Protein AF-C4XJ34-F1 (afdb_monomer_lite)

Sequence (68 aa):
MTKPVLAIRLHADQRERRFLLAAAAVLRRAGQNTQARELLRRGHGVTCWRSLALLVAEYVDLDITIRG

pLDDT: mean 85.59, std 11.1, range [52.75, 96.81]

Organism: Solidesulfovibrio magneticus (strain ATCC 700980 / DSM 13731 / RS-1) (NCBI:txid573370)

Secondary structure (DSSP, 8-state):
-PPPEEEEEE-SS--HHHHHHHHHHHHHHTT-HHHHHHHHHHHTT---HHHHHHHHHTTSEEEEEE--

Radius of gyration: 11.33 Å; chains: 1; bounding box: 21×18×34 Å

Structure (mmCIF, N/CA/C/O backbone):
data_AF-C4XJ34-F1
#
_entry.id   AF-C4XJ34-F1
#
loop_
_atom_site.group_PDB
_atom_site.id
_atom_site.type_symbol
_atom_site.label_atom_id
_atom_site.label_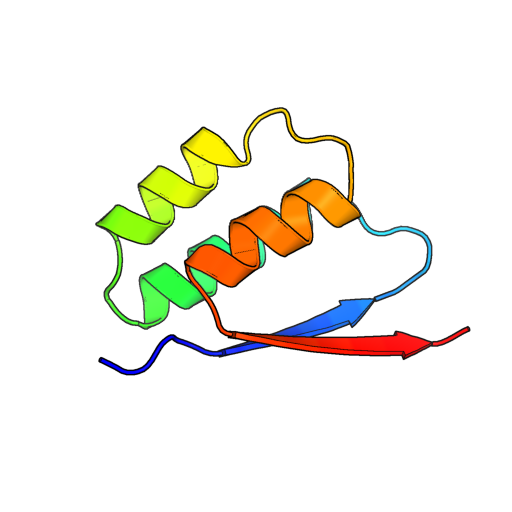alt_id
_atom_site.label_comp_id
_atom_site.label_asym_id
_atom_site.label_entity_id
_atom_site.label_seq_id
_atom_site.pdbx_PDB_ins_code
_atom_site.Cartn_x
_atom_site.Cartn_y
_atom_site.Cartn_z
_atom_site.occupancy
_atom_site.B_iso_or_equiv
_atom_site.auth_seq_id
_atom_site.auth_comp_id
_atom_site.auth_asym_id
_atom_site.auth_atom_id
_atom_site.pdbx_PDB_model_num
ATOM 1 N N . MET A 1 1 ? -3.130 -10.426 13.925 1.00 55.34 1 MET A N 1
ATOM 2 C CA . MET A 1 1 ? -3.764 -9.249 13.288 1.00 55.34 1 MET A CA 1
ATOM 3 C C . MET A 1 1 ? -3.840 -9.510 11.795 1.00 55.34 1 MET A C 1
ATOM 5 O O . MET A 1 1 ? -2.832 -9.915 11.234 1.00 55.34 1 MET A O 1
ATOM 9 N N . THR A 1 2 ? -5.007 -9.351 11.175 1.00 77.31 2 THR A N 1
ATOM 10 C CA . THR A 1 2 ? -5.199 -9.507 9.724 1.00 77.31 2 THR A CA 1
ATOM 11 C C . THR A 1 2 ? -4.757 -8.235 8.995 1.00 77.31 2 THR A C 1
ATOM 13 O O . THR A 1 2 ? -5.093 -7.128 9.422 1.00 77.31 2 THR A O 1
ATOM 16 N N . LYS A 1 3 ? -3.967 -8.375 7.923 1.00 83.88 3 LYS A N 1
ATOM 17 C CA . LYS A 1 3 ? -3.605 -7.248 7.055 1.00 83.88 3 LYS A CA 1
ATOM 18 C C . LYS A 1 3 ? -4.785 -6.917 6.132 1.00 83.88 3 LYS A C 1
ATOM 20 O O . LYS A 1 3 ? -5.536 -7.817 5.758 1.00 83.88 3 LYS A O 1
ATOM 25 N N . PRO A 1 4 ? -4.996 -5.641 5.776 1.00 86.12 4 PRO A N 1
ATOM 26 C CA . PRO A 1 4 ? -6.010 -5.297 4.795 1.00 86.12 4 PRO A CA 1
ATOM 27 C C . PRO A 1 4 ? -5.556 -5.699 3.384 1.00 86.12 4 PRO A C 1
ATOM 29 O O . PRO A 1 4 ? -4.370 -5.632 3.063 1.00 86.12 4 PRO A O 1
ATOM 32 N N . VAL A 1 5 ? -6.508 -6.107 2.543 1.00 87.12 5 VAL A N 1
ATOM 33 C CA . VAL A 1 5 ? -6.240 -6.583 1.178 1.00 87.12 5 VAL A CA 1
ATOM 34 C C . VAL A 1 5 ? -6.373 -5.435 0.180 1.00 87.12 5 VAL A C 1
ATOM 36 O O . VAL A 1 5 ? -7.355 -4.688 0.193 1.00 87.12 5 VAL A O 1
ATOM 39 N N . LEU A 1 6 ? -5.399 -5.318 -0.717 1.00 83.06 6 LEU A N 1
ATOM 40 C CA . LEU A 1 6 ? -5.419 -4.431 -1.869 1.00 83.06 6 LEU A CA 1
ATOM 41 C C . LEU A 1 6 ? -5.433 -5.278 -3.152 1.00 83.06 6 LEU A C 1
ATOM 43 O O . LEU A 1 6 ? -4.419 -5.857 -3.539 1.00 83.06 6 LEU A O 1
ATOM 47 N N . ALA A 1 7 ? -6.579 -5.294 -3.833 1.00 82.75 7 ALA A N 1
ATOM 48 C CA . ALA A 1 7 ? -6.717 -5.894 -5.156 1.00 82.75 7 ALA A CA 1
ATOM 49 C C . ALA A 1 7 ? -6.403 -4.859 -6.245 1.00 82.75 7 ALA A C 1
ATOM 51 O O . ALA A 1 7 ? -7.051 -3.808 -6.321 1.00 82.75 7 ALA A O 1
ATOM 52 N N . ILE A 1 8 ? -5.421 -5.149 -7.100 1.00 76.94 8 ILE A N 1
ATOM 53 C CA . ILE A 1 8 ? -5.027 -4.284 -8.219 1.00 76.94 8 ILE A CA 1
ATOM 54 C C . ILE A 1 8 ? -4.928 -5.061 -9.523 1.00 76.94 8 ILE A C 1
ATOM 56 O O . ILE A 1 8 ? -4.469 -6.201 -9.589 1.00 76.94 8 ILE A O 1
ATOM 60 N N . ARG A 1 9 ? -5.308 -4.382 -10.604 1.00 74.25 9 ARG A N 1
ATOM 61 C CA . ARG A 1 9 ? -5.054 -4.843 -11.967 1.00 74.25 9 ARG A CA 1
ATOM 62 C C . ARG A 1 9 ? -3.859 -4.088 -12.520 1.00 74.25 9 ARG A C 1
ATOM 64 O O . ARG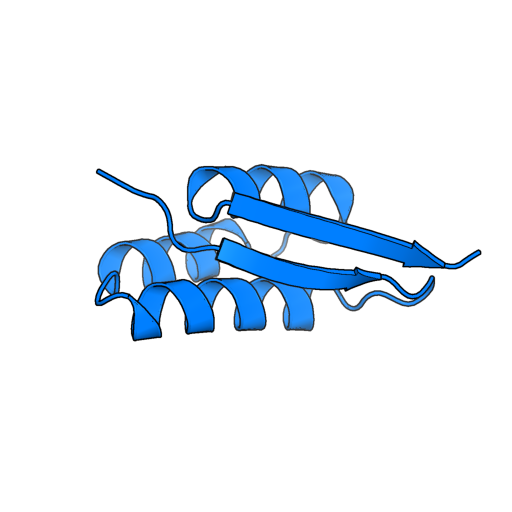 A 1 9 ? -3.881 -2.855 -12.561 1.00 74.25 9 ARG A O 1
ATOM 71 N N . LEU A 1 10 ? -2.828 -4.831 -12.914 1.00 66.25 10 LEU A N 1
ATOM 72 C CA . LEU A 1 10 ? -1.636 -4.266 -13.530 1.00 66.25 10 LEU A CA 1
ATOM 73 C C . LEU A 1 10 ? -1.834 -4.131 -15.036 1.00 66.25 10 LEU A C 1
ATOM 75 O O . LEU A 1 10 ? -2.195 -5.089 -15.712 1.00 66.25 10 LEU A O 1
ATOM 79 N N . HIS A 1 11 ? -1.584 -2.926 -15.539 1.00 62.91 11 HIS A N 1
ATOM 80 C CA . HIS A 1 11 ? -1.380 -2.652 -16.960 1.00 62.91 11 HIS A CA 1
ATOM 81 C C . HIS A 1 11 ? 0.111 -2.359 -17.155 1.00 62.91 11 HIS A C 1
ATOM 83 O O . HIS A 1 11 ? 0.767 -1.965 -16.198 1.00 62.91 11 HIS A O 1
ATOM 89 N N . ALA A 1 12 ? 0.664 -2.521 -18.355 1.00 58.44 12 ALA A N 1
ATOM 90 C CA . ALA A 1 12 ? 2.102 -2.324 -18.594 1.00 58.44 12 ALA A CA 1
ATOM 91 C C . ALA A 1 12 ? 2.631 -0.918 -18.212 1.00 58.44 12 ALA A C 1
ATOM 93 O O . ALA A 1 12 ? 3.825 -0.750 -18.001 1.00 58.44 12 ALA A O 1
ATOM 94 N N . ASP A 1 13 ? 1.741 0.069 -18.062 1.00 58.81 13 ASP A N 1
ATOM 95 C CA . ASP A 1 13 ? 2.064 1.485 -17.846 1.00 58.81 13 ASP A CA 1
ATOM 96 C C . ASP A 1 13 ? 1.737 1.960 -16.406 1.00 58.81 13 ASP A C 1
ATOM 98 O O . ASP A 1 13 ? 0.992 2.919 -16.152 1.00 58.81 13 ASP A O 1
ATOM 102 N N . GLN A 1 14 ? 2.200 1.195 -15.413 1.00 63.41 14 GLN A N 1
ATOM 103 C CA . GLN A 1 14 ? 1.826 1.372 -14.006 1.00 63.41 14 GLN A CA 1
ATOM 104 C C . GLN A 1 14 ? 2.598 2.496 -13.317 1.00 63.41 14 GLN A C 1
ATOM 106 O O . GLN A 1 14 ? 3.687 2.308 -12.796 1.00 63.41 14 GLN A O 1
ATOM 111 N N . ARG A 1 15 ? 1.944 3.659 -13.223 1.00 75.31 15 ARG A N 1
ATOM 112 C CA . ARG A 1 15 ? 2.392 4.819 -12.438 1.00 75.31 15 ARG A CA 1
ATOM 113 C C . ARG A 1 15 ? 2.501 4.459 -10.950 1.00 75.31 15 ARG A C 1
ATOM 115 O O . ARG A 1 15 ? 1.490 4.462 -10.241 1.00 75.31 15 ARG A O 1
ATOM 122 N N . GLU A 1 16 ? 3.719 4.246 -10.466 1.00 83.62 16 GLU A N 1
ATOM 123 C CA . GLU A 1 16 ? 4.123 3.891 -9.095 1.00 83.62 16 GLU A CA 1
ATOM 124 C C . GLU A 1 16 ? 3.360 4.707 -8.044 1.00 83.62 16 GLU A C 1
ATOM 126 O O . GLU A 1 16 ? 2.801 4.183 -7.078 1.00 83.62 16 GLU A O 1
ATOM 131 N N . ARG A 1 17 ? 3.231 6.014 -8.291 1.00 83.62 17 ARG A N 1
ATOM 132 C CA . ARG A 1 17 ? 2.520 6.943 -7.407 1.00 83.62 17 ARG A CA 1
ATOM 133 C C . ARG A 1 17 ? 1.052 6.567 -7.185 1.00 83.62 17 ARG A C 1
ATOM 135 O O . ARG A 1 17 ? 0.549 6.746 -6.080 1.00 83.62 17 ARG A O 1
ATOM 142 N N . ARG A 1 18 ? 0.342 6.070 -8.204 1.00 85.50 18 ARG A N 1
ATOM 143 C CA . ARG A 1 18 ? -1.073 5.673 -8.064 1.00 85.50 18 ARG A CA 1
ATOM 144 C C . ARG A 1 18 ? -1.214 4.439 -7.185 1.00 85.50 18 ARG A C 1
ATOM 146 O O . ARG A 1 18 ? -2.101 4.406 -6.338 1.00 85.50 18 ARG A O 1
ATOM 153 N N . PHE A 1 19 ? -0.325 3.469 -7.354 1.00 87.44 19 PHE A N 1
ATOM 154 C CA . PHE A 1 19 ? -0.311 2.262 -6.538 1.00 87.44 19 PHE A CA 1
ATOM 155 C C . PHE A 1 19 ? -0.003 2.567 -5.070 1.00 87.44 19 PHE A C 1
ATOM 157 O O . PHE A 1 19 ? -0.751 2.140 -4.189 1.00 87.44 19 PHE A O 1
ATOM 164 N N . LEU A 1 20 ? 1.002 3.407 -4.807 1.00 90.56 20 LEU A N 1
ATOM 165 C CA . LEU A 1 20 ? 1.324 3.858 -3.453 1.00 90.56 20 LEU A CA 1
ATOM 166 C C . LEU A 1 20 ? 0.129 4.550 -2.770 1.00 90.56 20 LEU A C 1
ATOM 168 O O . LEU A 1 20 ? -0.177 4.281 -1.607 1.00 90.56 20 LEU A O 1
ATOM 172 N N . LEU A 1 21 ? -0.580 5.423 -3.495 1.00 90.94 21 LEU A N 1
ATOM 173 C CA . LEU A 1 21 ? -1.769 6.104 -2.974 1.00 90.94 21 LEU A CA 1
ATOM 174 C C . LEU A 1 21 ? -2.934 5.137 -2.715 1.00 90.94 21 LEU A C 1
ATOM 176 O O . LEU A 1 21 ? -3.629 5.287 -1.709 1.00 90.94 21 LEU A O 1
ATOM 180 N N . ALA A 1 22 ? -3.138 4.144 -3.585 1.00 90.62 22 ALA A N 1
ATOM 181 C CA . ALA A 1 22 ? -4.173 3.128 -3.407 1.00 90.62 22 ALA A CA 1
ATOM 182 C C . ALA A 1 22 ? -3.923 2.281 -2.148 1.00 90.62 22 ALA A C 1
ATOM 184 O O . ALA A 1 22 ? -4.831 2.103 -1.336 1.00 90.62 22 ALA A O 1
ATOM 185 N N . ALA A 1 23 ? -2.681 1.845 -1.931 1.00 92.06 23 ALA A N 1
ATOM 186 C CA . ALA A 1 23 ? -2.291 1.116 -0.728 1.00 92.06 23 ALA A CA 1
ATOM 187 C C . ALA A 1 23 ? -2.497 1.940 0.551 1.00 92.06 23 ALA A C 1
ATOM 189 O O . ALA A 1 23 ? -3.095 1.465 1.518 1.00 92.06 23 ALA A O 1
ATOM 190 N N . ALA A 1 24 ? -2.096 3.214 0.541 1.00 94.06 24 ALA A N 1
ATOM 191 C CA . ALA A 1 24 ? -2.328 4.108 1.672 1.00 94.06 24 ALA A CA 1
ATOM 192 C C . ALA A 1 24 ? -3.827 4.321 1.959 1.00 94.06 24 ALA A C 1
ATOM 194 O O . ALA A 1 24 ? -4.226 4.418 3.120 1.00 94.06 24 ALA A O 1
ATOM 195 N N . ALA A 1 25 ? -4.673 4.375 0.925 1.00 93.44 25 ALA A N 1
ATOM 196 C CA . ALA A 1 25 ? -6.120 4.493 1.089 1.00 93.44 25 ALA A CA 1
ATOM 197 C C . ALA A 1 25 ? -6.739 3.241 1.731 1.00 93.44 25 ALA A C 1
ATOM 199 O O . ALA A 1 25 ? -7.601 3.373 2.601 1.00 93.44 25 ALA A O 1
ATOM 200 N N . VAL A 1 26 ? -6.277 2.045 1.353 1.00 94.12 26 VAL A N 1
ATOM 201 C CA . VAL A 1 26 ? -6.702 0.776 1.968 1.00 94.12 26 VAL A CA 1
ATOM 202 C C . VAL A 1 26 ? -6.353 0.747 3.456 1.00 94.12 26 VAL A C 1
ATOM 204 O O . VAL A 1 26 ? -7.224 0.474 4.282 1.00 94.12 26 VAL A O 1
ATOM 207 N N . LEU A 1 27 ? -5.130 1.141 3.817 1.00 94.62 27 LEU A N 1
ATOM 208 C CA . LEU A 1 27 ? -4.714 1.247 5.218 1.00 94.62 27 LEU A CA 1
ATOM 209 C C . LEU A 1 27 ? -5.594 2.230 6.006 1.00 94.62 27 LEU A C 1
ATOM 211 O O . LEU A 1 27 ? -6.052 1.913 7.101 1.00 94.62 27 LEU A O 1
ATOM 215 N N . ARG A 1 28 ? -5.906 3.404 5.442 1.00 95.06 28 ARG A N 1
ATOM 216 C CA . ARG A 1 28 ? -6.797 4.381 6.098 1.00 95.06 28 ARG A CA 1
ATOM 217 C C . ARG A 1 28 ? -8.205 3.833 6.326 1.00 95.06 28 ARG A C 1
ATOM 219 O O . ARG A 1 28 ? -8.749 4.030 7.408 1.00 95.06 28 ARG A O 1
ATOM 226 N N . ARG A 1 29 ? -8.779 3.122 5.348 1.00 93.69 29 ARG A N 1
ATOM 227 C CA . ARG A 1 29 ? -10.102 2.480 5.485 1.00 93.69 29 ARG A CA 1
ATOM 228 C C . ARG A 1 29 ? -10.120 1.401 6.569 1.00 93.69 29 ARG A C 1
ATOM 230 O O . ARG A 1 29 ? -11.145 1.224 7.211 1.00 93.69 29 ARG A O 1
ATOM 237 N N . ALA A 1 30 ? -8.989 0.742 6.809 1.00 92.12 30 ALA A N 1
ATOM 238 C CA . ALA A 1 30 ? -8.816 -0.227 7.891 1.00 92.12 30 ALA A CA 1
ATOM 239 C C . ALA A 1 30 ? -8.500 0.414 9.263 1.00 92.12 30 ALA A C 1
ATOM 241 O O . ALA A 1 30 ? -8.167 -0.297 10.208 1.00 92.12 30 ALA A O 1
ATOM 242 N N . GLY A 1 31 ? -8.539 1.748 9.386 1.00 94.88 31 GLY A N 1
ATOM 243 C CA . GLY A 1 31 ? -8.186 2.470 10.617 1.00 94.88 31 GLY A CA 1
ATOM 244 C C . GLY A 1 31 ? -6.677 2.601 10.872 1.00 94.88 31 GLY A C 1
ATOM 245 O O . GLY A 1 31 ? -6.257 3.209 11.856 1.00 94.88 31 GLY A O 1
ATOM 246 N N . GLN A 1 32 ? -5.835 2.105 9.964 1.00 95.12 32 GLN A N 1
ATOM 247 C CA . GLN A 1 32 ? -4.378 2.022 10.091 1.00 95.12 32 GLN A CA 1
ATOM 248 C C . GLN A 1 32 ? -3.668 3.314 9.636 1.00 95.12 32 GLN A C 1
ATOM 250 O O . GLN A 1 32 ? -2.769 3.321 8.792 1.00 95.12 32 GLN A O 1
ATOM 255 N N . ASN A 1 33 ? -4.065 4.457 10.202 1.00 95.19 33 ASN A N 1
ATOM 256 C CA . ASN A 1 33 ? -3.595 5.785 9.777 1.00 95.19 33 ASN A CA 1
ATOM 257 C C . ASN A 1 33 ? -2.086 6.024 9.973 1.00 95.19 33 ASN A C 1
ATOM 259 O O . ASN A 1 33 ? -1.484 6.814 9.240 1.00 95.19 33 ASN A O 1
ATOM 263 N N . THR A 1 34 ? -1.472 5.384 10.969 1.00 96.25 34 THR A N 1
ATOM 264 C CA . THR A 1 34 ? -0.022 5.468 11.212 1.00 96.25 34 THR A CA 1
ATOM 265 C C . THR A 1 34 ? 0.751 4.731 10.122 1.00 96.25 34 THR A C 1
ATOM 267 O O . THR A 1 34 ? 1.612 5.329 9.482 1.00 96.25 34 THR A O 1
ATOM 270 N N . GLN A 1 35 ? 0.357 3.490 9.823 1.00 95.69 35 GLN A N 1
ATOM 271 C CA . GLN A 1 35 ? 0.945 2.682 8.750 1.00 95.69 35 GLN A CA 1
ATOM 272 C C . GLN A 1 35 ? 0.75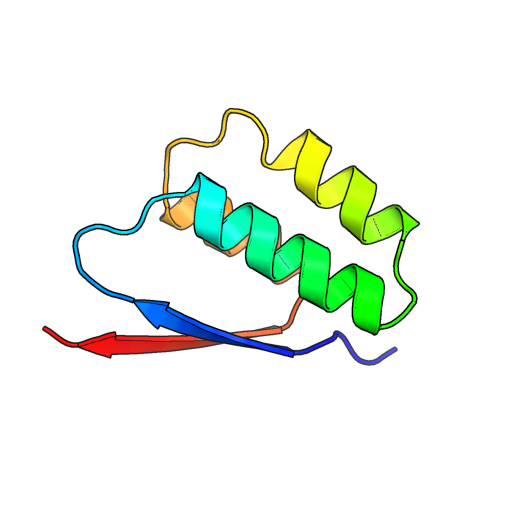0 3.341 7.380 1.00 95.69 35 GLN A C 1
ATOM 274 O O . GLN A 1 35 ? 1.677 3.380 6.579 1.00 95.69 35 GLN A O 1
ATOM 279 N N . ALA A 1 36 ? -0.409 3.962 7.128 1.00 95.31 36 ALA A N 1
ATOM 280 C CA . ALA A 1 36 ? -0.642 4.715 5.895 1.00 95.31 36 ALA A CA 1
ATOM 281 C C . ALA A 1 36 ? 0.339 5.891 5.719 1.00 95.31 36 ALA A C 1
ATOM 283 O O . ALA A 1 36 ? 0.843 6.118 4.621 1.00 95.31 36 ALA A O 1
ATOM 284 N N . ARG A 1 37 ? 0.613 6.656 6.787 1.00 96.81 37 ARG A N 1
ATOM 285 C CA . ARG A 1 37 ? 1.582 7.768 6.754 1.00 96.81 37 ARG A CA 1
ATOM 286 C C . ARG A 1 37 ? 3.007 7.268 6.548 1.00 96.81 37 ARG A C 1
ATOM 288 O O . ARG A 1 37 ? 3.755 7.858 5.772 1.00 96.81 37 ARG A O 1
ATOM 295 N N . GLU A 1 38 ? 3.365 6.183 7.219 1.00 96.62 38 GLU A N 1
ATOM 296 C CA . GLU A 1 38 ? 4.682 5.573 7.095 1.00 96.62 38 GLU A CA 1
ATOM 297 C C . GLU A 1 38 ? 4.930 5.021 5.687 1.00 96.62 38 GLU A C 1
ATOM 299 O O . GLU A 1 38 ? 5.971 5.317 5.099 1.00 96.62 38 GLU A O 1
ATOM 304 N N . LEU A 1 39 ? 3.949 4.313 5.119 1.00 95.25 39 LEU A N 1
ATOM 305 C CA . LEU A 1 39 ? 4.005 3.795 3.757 1.00 95.25 39 LEU A CA 1
ATOM 306 C C . LEU A 1 39 ? 4.211 4.925 2.742 1.00 95.25 39 LEU A C 1
ATOM 308 O O . LEU A 1 39 ? 5.090 4.826 1.890 1.00 95.25 39 LEU A O 1
ATOM 312 N N . LEU A 1 40 ? 3.463 6.029 2.858 1.00 94.50 40 LEU A N 1
ATOM 313 C CA . LEU A 1 40 ? 3.636 7.193 1.980 1.00 94.50 40 LEU A CA 1
ATOM 314 C C . LEU A 1 40 ? 5.035 7.806 2.095 1.00 94.50 40 LEU A C 1
ATOM 316 O O . LEU A 1 40 ? 5.604 8.198 1.081 1.00 94.50 40 LEU A O 1
ATOM 320 N N . ARG A 1 41 ? 5.593 7.875 3.308 1.00 96.12 41 ARG A N 1
ATOM 321 C CA . ARG A 1 41 ? 6.943 8.399 3.546 1.00 96.12 41 ARG A CA 1
ATOM 322 C C . ARG A 1 41 ? 8.018 7.488 2.951 1.00 96.12 41 ARG A C 1
ATOM 324 O O . ARG A 1 41 ? 8.918 7.989 2.292 1.00 96.12 41 ARG A O 1
ATOM 331 N N . ARG A 1 42 ? 7.925 6.171 3.171 1.00 94.44 42 ARG A N 1
ATOM 332 C CA . ARG A 1 42 ? 8.901 5.180 2.677 1.00 94.44 42 ARG A CA 1
ATOM 333 C C . ARG A 1 42 ? 8.799 4.951 1.168 1.00 94.44 42 ARG A C 1
ATOM 335 O O . ARG A 1 42 ? 9.807 4.691 0.528 1.00 94.44 42 ARG A O 1
ATOM 342 N N . GLY A 1 43 ? 7.593 5.037 0.609 1.00 91.81 43 GLY A N 1
ATOM 343 C CA . GLY A 1 43 ? 7.347 4.858 -0.822 1.00 91.81 43 GLY A CA 1
ATOM 344 C C . GLY A 1 43 ? 7.640 6.107 -1.651 1.00 91.81 43 GLY A C 1
ATOM 345 O O . GLY A 1 43 ? 7.721 6.026 -2.876 1.00 91.81 43 GLY A O 1
ATOM 346 N N . HIS A 1 44 ? 7.801 7.268 -1.010 1.00 88.19 44 HIS A N 1
ATOM 347 C CA . HIS A 1 44 ? 8.183 8.493 -1.696 1.00 88.19 44 HIS A CA 1
ATOM 348 C C . HIS A 1 44 ? 9.584 8.347 -2.305 1.00 88.19 44 HIS A C 1
ATOM 350 O O . HIS A 1 44 ? 10.544 8.056 -1.601 1.00 88.19 44 HIS A O 1
ATOM 356 N N . GLY A 1 45 ? 9.697 8.544 -3.620 1.00 85.31 45 GLY A N 1
ATOM 357 C CA . GLY A 1 45 ? 10.965 8.410 -4.346 1.00 85.31 45 GLY A CA 1
ATOM 358 C C . GLY A 1 45 ? 11.299 6.990 -4.811 1.00 85.31 45 GLY A C 1
ATOM 359 O O . GLY A 1 45 ? 12.301 6.807 -5.497 1.00 85.31 45 GLY A O 1
ATOM 360 N N . VAL A 1 46 ? 10.463 5.987 -4.517 1.00 87.81 46 VAL A N 1
A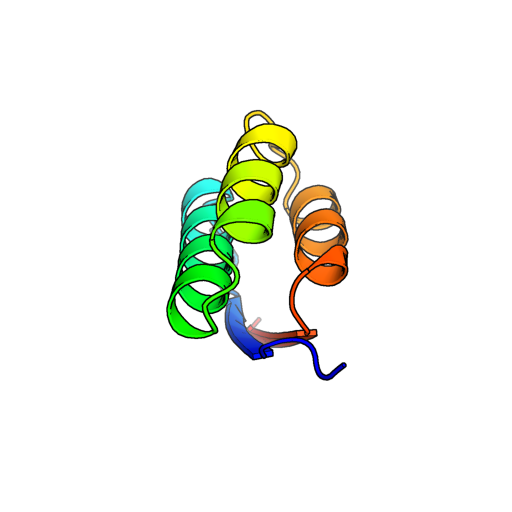TOM 361 C CA . VAL A 1 46 ? 10.621 4.646 -5.096 1.00 87.81 46 VAL A CA 1
ATOM 362 C C . VAL A 1 46 ? 10.074 4.654 -6.524 1.00 87.81 46 VAL A C 1
ATOM 364 O O . VAL A 1 46 ? 8.866 4.716 -6.737 1.00 87.81 46 VAL A O 1
ATOM 367 N N . THR A 1 47 ? 10.974 4.598 -7.503 1.00 83.75 47 THR A N 1
ATOM 368 C CA . THR A 1 47 ? 10.652 4.631 -8.942 1.00 83.75 47 THR A CA 1
ATOM 369 C C . THR A 1 47 ? 10.613 3.250 -9.589 1.00 83.75 47 THR A C 1
ATOM 371 O O . THR A 1 47 ? 10.269 3.127 -10.755 1.00 83.75 47 THR A O 1
ATOM 374 N N . CYS A 1 48 ? 10.970 2.198 -8.848 1.00 86.56 48 CYS A N 1
ATOM 375 C CA . CYS A 1 48 ? 10.878 0.825 -9.323 1.00 86.56 48 CYS A CA 1
ATOM 376 C C . CYS A 1 48 ? 9.593 0.180 -8.810 1.00 86.56 48 CYS A C 1
ATOM 378 O O . CYS A 1 48 ? 9.437 -0.029 -7.602 1.00 86.56 48 CYS A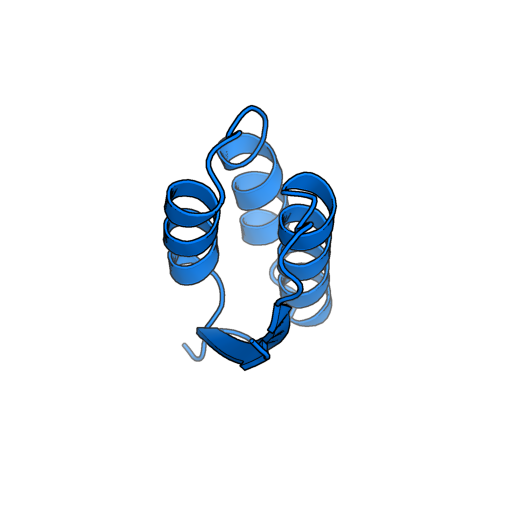 O 1
ATOM 380 N N . TRP A 1 49 ? 8.714 -0.205 -9.738 1.00 85.00 49 TRP A N 1
ATOM 381 C CA . TRP A 1 49 ? 7.478 -0.929 -9.447 1.00 85.00 49 TRP A CA 1
ATOM 382 C C . TRP A 1 49 ? 7.682 -2.117 -8.496 1.00 85.00 49 TRP A C 1
ATOM 384 O O . TRP A 1 49 ? 6.967 -2.259 -7.507 1.00 85.00 49 TRP A O 1
ATOM 394 N N . ARG A 1 50 ? 8.686 -2.962 -8.762 1.00 86.25 50 ARG A N 1
ATOM 395 C CA . ARG A 1 50 ? 8.933 -4.181 -7.978 1.00 86.25 50 ARG A CA 1
ATOM 396 C C . ARG A 1 50 ? 9.319 -3.865 -6.534 1.00 86.25 50 ARG A C 1
ATOM 398 O O . ARG A 1 50 ? 8.796 -4.492 -5.617 1.00 86.25 50 ARG A O 1
ATOM 405 N N . SER A 1 51 ? 10.187 -2.877 -6.328 1.00 91.00 51 SER A N 1
ATOM 406 C CA . SER A 1 51 ? 10.571 -2.426 -4.985 1.00 91.00 51 SER A CA 1
ATOM 407 C C . SER A 1 51 ? 9.388 -1.810 -4.245 1.00 91.00 51 SER A C 1
ATOM 409 O O . SER A 1 51 ? 9.206 -2.055 -3.055 1.00 91.00 51 SER A O 1
ATOM 411 N N . LEU A 1 52 ? 8.548 -1.055 -4.955 1.00 90.94 52 LEU A N 1
ATOM 412 C CA . LEU A 1 52 ? 7.349 -0.468 -4.375 1.00 90.94 52 LEU A CA 1
ATOM 413 C C . LEU A 1 52 ? 6.315 -1.536 -3.994 1.00 90.94 52 LEU A C 1
ATOM 415 O O . LEU A 1 52 ? 5.706 -1.434 -2.935 1.00 90.94 52 LEU A O 1
ATOM 419 N N . ALA A 1 53 ? 6.140 -2.576 -4.812 1.00 89.62 53 ALA A N 1
ATOM 420 C CA . ALA A 1 53 ? 5.258 -3.703 -4.514 1.00 89.62 53 ALA A CA 1
ATOM 421 C C . ALA A 1 53 ? 5.702 -4.460 -3.257 1.00 89.62 53 ALA A C 1
ATOM 423 O O . ALA A 1 53 ? 4.872 -4.740 -2.396 1.00 89.62 53 ALA A O 1
ATOM 424 N N . LEU A 1 54 ? 7.005 -4.719 -3.112 1.00 91.69 54 LEU A N 1
ATOM 425 C CA . LEU A 1 54 ? 7.560 -5.339 -1.905 1.00 91.69 54 LEU A CA 1
ATOM 426 C C . LEU A 1 54 ? 7.331 -4.473 -0.663 1.00 91.69 54 LEU A C 1
ATOM 428 O O . LEU A 1 54 ? 6.851 -4.982 0.345 1.00 91.69 54 LEU A O 1
ATOM 432 N N . LEU A 1 55 ? 7.595 -3.166 -0.758 1.00 93.94 55 LEU A N 1
ATOM 433 C CA . LEU A 1 55 ? 7.336 -2.229 0.336 1.00 93.94 55 LEU A CA 1
ATOM 434 C C . LEU A 1 55 ? 5.855 -2.228 0.737 1.00 93.94 55 LEU A C 1
ATOM 436 O O . LEU A 1 55 ? 5.524 -2.237 1.917 1.00 93.94 55 LEU A O 1
ATOM 440 N N . VAL A 1 56 ? 4.950 -2.200 -0.240 1.00 92.69 56 VAL A N 1
ATOM 441 C CA . VAL A 1 56 ? 3.505 -2.200 0.005 1.00 92.69 56 VAL A CA 1
ATOM 442 C C . VAL A 1 56 ? 3.055 -3.518 0.657 1.00 92.69 56 VAL A C 1
ATOM 444 O O . VAL A 1 56 ? 2.255 -3.475 1.593 1.00 92.69 56 VAL A O 1
ATOM 447 N N . ALA A 1 57 ? 3.619 -4.661 0.252 1.00 92.31 57 ALA A N 1
ATOM 448 C CA . ALA A 1 57 ? 3.326 -5.981 0.822 1.00 92.31 57 ALA A CA 1
ATOM 449 C C . ALA A 1 57 ? 3.687 -6.112 2.321 1.00 92.31 57 ALA A C 1
ATOM 451 O O . ALA A 1 57 ? 3.145 -6.957 3.045 1.00 92.31 57 ALA A O 1
ATOM 452 N N . GLU A 1 58 ? 4.570 -5.249 2.838 1.00 94.06 58 GLU A N 1
ATOM 453 C CA . GLU A 1 58 ? 4.837 -5.171 4.279 1.00 94.06 58 GLU A CA 1
ATOM 454 C C . GLU A 1 58 ? 3.577 -4.765 5.068 1.00 94.06 58 GLU A C 1
ATOM 456 O O . GLU A 1 58 ? 3.374 -5.248 6.184 1.00 94.06 58 GLU A O 1
ATOM 461 N N . TYR A 1 59 ? 2.691 -3.957 4.472 1.00 92.38 59 TYR A N 1
ATOM 462 C CA . TYR A 1 59 ? 1.542 -3.341 5.146 1.00 92.38 59 TYR A CA 1
ATOM 463 C C . TYR A 1 59 ? 0.177 -3.893 4.709 1.00 92.38 59 TYR A C 1
ATOM 465 O O . TYR A 1 59 ? -0.742 -3.942 5.524 1.00 92.38 59 TYR A O 1
ATOM 473 N N . VAL A 1 60 ? 0.032 -4.302 3.449 1.00 90.06 60 VAL A N 1
ATOM 474 C CA . VAL A 1 60 ? -1.219 -4.816 2.860 1.00 90.06 60 VAL A CA 1
ATOM 475 C C . VAL A 1 60 ? -0.970 -6.143 2.155 1.00 90.06 60 VAL A C 1
ATOM 477 O O . VAL A 1 60 ? 0.094 -6.343 1.577 1.00 90.06 60 VAL A O 1
ATOM 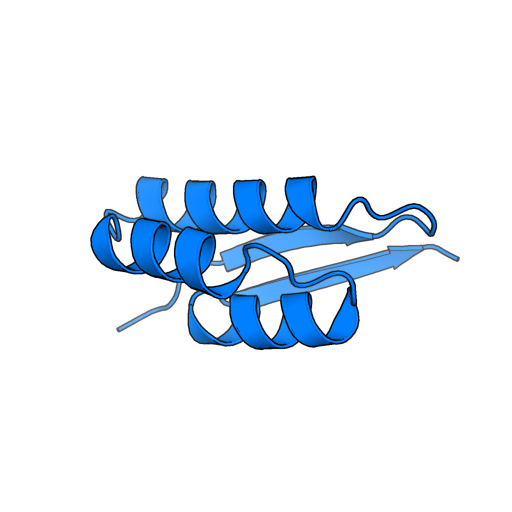480 N N . ASP A 1 61 ? -1.962 -7.025 2.152 1.00 90.38 61 ASP A N 1
ATOM 481 C CA . ASP A 1 61 ? -1.928 -8.213 1.299 1.00 90.38 61 ASP A CA 1
ATOM 482 C C . ASP A 1 61 ? -2.274 -7.805 -0.138 1.00 90.38 61 ASP A C 1
ATOM 484 O O . ASP A 1 61 ? -3.245 -7.081 -0.374 1.00 90.38 61 ASP A O 1
ATOM 488 N N . LEU A 1 62 ? -1.460 -8.231 -1.103 1.00 85.19 62 LEU A N 1
ATOM 489 C CA . LEU A 1 62 ? -1.604 -7.855 -2.508 1.00 85.19 62 LEU A CA 1
ATOM 490 C C . LEU A 1 62 ? -2.250 -8.984 -3.307 1.00 85.19 62 LEU A C 1
ATOM 492 O O . LEU A 1 62 ? -1.689 -10.072 -3.402 1.00 85.19 62 LEU A O 1
ATOM 496 N N . ASP A 1 63 ? -3.378 -8.685 -3.944 1.00 86.81 63 ASP A N 1
ATOM 497 C CA . ASP A 1 63 ? -3.961 -9.528 -4.987 1.00 86.81 63 ASP A CA 1
ATOM 498 C C . ASP A 1 63 ? -3.729 -8.854 -6.345 1.00 86.81 63 ASP A C 1
ATOM 500 O O . ASP A 1 63 ? -4.278 -7.786 -6.640 1.00 86.81 63 ASP A O 1
ATOM 504 N N . ILE A 1 64 ? -2.828 -9.436 -7.137 1.00 79.31 64 ILE A N 1
ATOM 505 C CA . ILE A 1 64 ? -2.302 -8.838 -8.364 1.00 79.31 64 ILE A CA 1
ATOM 506 C C . ILE A 1 64 ? -2.746 -9.668 -9.563 1.00 79.31 64 ILE A C 1
ATOM 508 O O . ILE A 1 64 ? -2.308 -10.801 -9.749 1.00 79.31 64 ILE A O 1
ATOM 512 N N . THR A 1 65 ? -3.536 -9.060 -10.450 1.00 80.62 65 THR A N 1
ATOM 513 C CA . THR A 1 65 ? -3.851 -9.642 -11.763 1.00 80.62 65 THR A CA 1
ATOM 514 C C . THR A 1 65 ? -3.055 -8.938 -12.862 1.00 80.62 65 THR A C 1
ATOM 516 O O . THR A 1 65 ? -3.198 -7.726 -13.048 1.00 80.62 65 THR A O 1
ATOM 519 N N . ILE A 1 66 ? -2.247 -9.692 -13.614 1.00 70.12 66 ILE A N 1
ATOM 520 C CA . ILE A 1 66 ? -1.480 -9.204 -14.772 1.00 70.12 66 ILE A CA 1
ATOM 521 C C . ILE A 1 66 ? -2.221 -9.613 -16.050 1.00 70.12 66 ILE A C 1
ATOM 523 O O . ILE A 1 66 ? -2.520 -10.791 -16.233 1.00 70.12 66 ILE A O 1
ATOM 527 N N . ARG A 1 67 ? -2.518 -8.656 -16.937 1.00 62.03 67 ARG A N 1
ATOM 528 C CA . ARG A 1 67 ? -2.935 -8.950 -18.318 1.00 62.03 67 ARG A CA 1
ATOM 529 C C . ARG A 1 67 ? -1.800 -8.575 -19.268 1.00 62.03 67 ARG A C 1
ATOM 531 O O . ARG A 1 67 ? -1.318 -7.445 -19.193 1.00 62.03 67 ARG A O 1
ATOM 538 N N . GLY A 1 68 ? -1.373 -9.552 -20.072 1.00 52.75 68 GLY A N 1
ATOM 539 C CA . GLY A 1 68 ? -0.437 -9.369 -21.184 1.00 52.75 68 GLY A CA 1
ATOM 540 C C . GLY A 1 68 ? -1.074 -8.652 -22.362 1.00 52.75 68 GLY A C 1
ATOM 541 O O . GLY A 1 68 ? -2.326 -8.635 -22.428 1.00 52.75 68 GLY A O 1
#

Foldseek 3Di:
DDFFADEDEDDPPDDLVVVLVSLLVSCVVVVNNVVSVVSCVVSVPVPDPVVNVVSSVVRHHYHYHYDD